Protein AF-A0A4Q3W9B1-F1 (afdb_monomer_lite)

Structure (mmCIF, N/CA/C/O backbone):
data_AF-A0A4Q3W9B1-F1
#
_entry.id   AF-A0A4Q3W9B1-F1
#
loop_
_atom_site.group_PDB
_atom_site.id
_atom_site.type_symbol
_atom_site.label_atom_id
_atom_site.label_alt_id
_atom_site.label_comp_id
_atom_site.label_asym_id
_atom_site.label_entity_id
_atom_site.label_seq_id
_atom_site.pdbx_PDB_ins_code
_atom_site.Cartn_x
_atom_site.Cartn_y
_atom_site.Cartn_z
_atom_site.occupancy
_atom_site.B_iso_or_equiv
_atom_site.auth_seq_id
_atom_site.auth_comp_id
_atom_site.auth_asym_id
_atom_site.auth_atom_id
_atom_site.pdbx_PDB_model_num
ATOM 1 N N . MET A 1 1 ? 48.919 16.869 6.088 1.00 59.50 1 MET A N 1
ATOM 2 C CA . MET A 1 1 ? 47.763 17.751 5.800 1.00 59.50 1 MET A CA 1
ATOM 3 C C . MET A 1 1 ? 47.154 17.537 4.414 1.00 59.50 1 MET A C 1
ATOM 5 O O . MET A 1 1 ? 45.959 17.318 4.330 1.00 59.50 1 MET A O 1
ATOM 9 N N . LYS A 1 2 ? 47.936 17.529 3.324 1.00 59.56 2 LYS A N 1
ATOM 10 C CA . LYS A 1 2 ? 47.398 17.330 1.959 1.00 59.56 2 LYS A CA 1
ATOM 11 C C . LYS A 1 2 ? 46.774 15.938 1.737 1.00 59.56 2 LYS A C 1
ATOM 13 O O . LYS A 1 2 ? 45.741 15.817 1.095 1.00 59.56 2 LYS A O 1
ATOM 18 N N . LYS A 1 3 ? 47.368 14.896 2.336 1.00 64.62 3 LYS A N 1
ATOM 19 C CA . LYS A 1 3 ? 46.911 13.499 2.216 1.00 64.62 3 LYS A CA 1
ATOM 20 C C . LYS A 1 3 ? 45.586 13.230 2.945 1.00 64.62 3 LYS A C 1
ATOM 22 O O . LYS A 1 3 ? 44.749 12.520 2.412 1.00 64.62 3 LYS A O 1
ATOM 27 N N . THR A 1 4 ? 45.372 13.841 4.114 1.00 72.00 4 THR A N 1
ATOM 28 C CA . THR A 1 4 ? 44.099 13.772 4.857 1.00 72.00 4 THR A CA 1
ATOM 29 C C . THR A 1 4 ? 42.987 14.560 4.164 1.00 72.00 4 THR A C 1
ATOM 31 O O . THR A 1 4 ? 41.850 14.108 4.142 1.00 7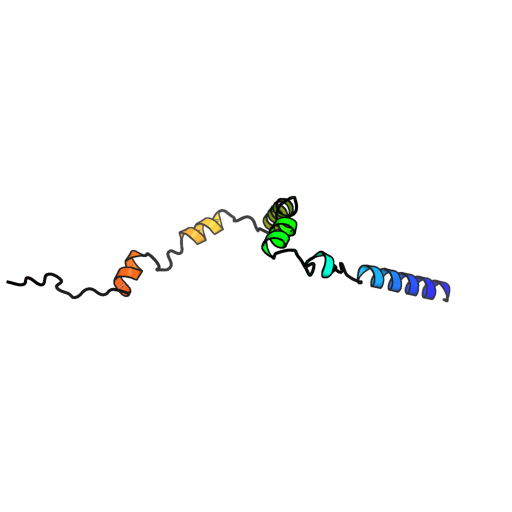2.00 4 THR A O 1
ATOM 34 N N . MET A 1 5 ? 43.319 15.689 3.530 1.00 69.56 5 MET A N 1
ATOM 35 C CA . MET A 1 5 ? 42.372 16.478 2.734 1.00 69.56 5 MET A CA 1
ATOM 36 C C . MET A 1 5 ? 41.922 15.741 1.459 1.00 69.56 5 MET A C 1
ATOM 38 O O . MET A 1 5 ? 40.737 15.736 1.146 1.00 69.56 5 MET A O 1
ATOM 42 N N . LEU A 1 6 ? 42.848 15.057 0.771 1.00 70.88 6 LEU A N 1
ATOM 43 C CA . LEU A 1 6 ? 42.538 14.187 -0.372 1.00 70.88 6 LEU A CA 1
ATOM 44 C C . LEU A 1 6 ? 41.647 13.004 0.027 1.00 70.88 6 LEU A C 1
ATOM 46 O O . LEU A 1 6 ? 40.673 12.729 -0.663 1.00 70.88 6 LEU A O 1
ATOM 50 N N . LEU A 1 7 ? 41.936 12.357 1.161 1.00 75.50 7 LEU A N 1
ATOM 51 C CA . LEU A 1 7 ? 41.136 11.240 1.682 1.00 75.50 7 LEU A CA 1
ATOM 52 C C . LEU A 1 7 ? 39.704 11.663 2.037 1.00 75.50 7 LEU A C 1
ATOM 54 O O . LEU A 1 7 ? 38.752 10.944 1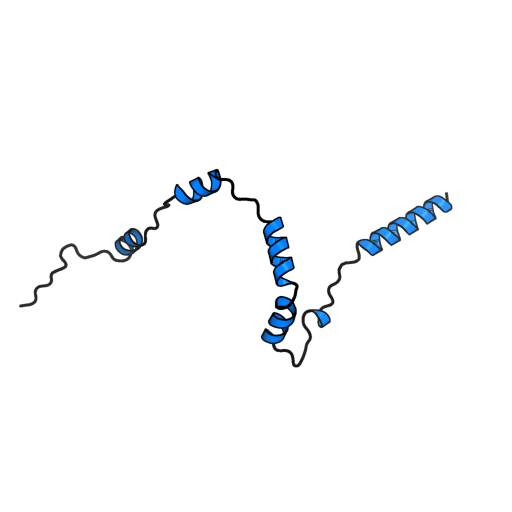.745 1.00 75.50 7 LEU A O 1
ATOM 58 N N . CYS A 1 8 ? 39.546 12.853 2.620 1.00 77.12 8 CYS A N 1
ATOM 59 C CA . CYS A 1 8 ? 38.233 13.403 2.946 1.00 77.12 8 CYS A CA 1
ATOM 60 C C . CYS A 1 8 ? 37.432 13.719 1.672 1.00 77.12 8 CYS A C 1
ATOM 62 O O . CYS A 1 8 ? 36.268 13.345 1.564 1.00 77.12 8 CYS A O 1
ATOM 64 N N . LEU A 1 9 ? 38.078 14.319 0.663 1.00 78.56 9 LEU A N 1
ATOM 65 C CA . LEU A 1 9 ? 37.453 14.628 -0.627 1.00 78.56 9 LEU A CA 1
ATOM 66 C C . LEU A 1 9 ? 36.994 13.360 -1.368 1.00 78.56 9 LEU A C 1
ATOM 68 O O . LEU A 1 9 ? 35.896 13.332 -1.921 1.00 78.56 9 LEU A O 1
ATOM 72 N N . THR A 1 10 ? 37.799 12.291 -1.343 1.00 81.56 10 THR A N 1
ATOM 73 C CA . THR A 1 10 ? 37.403 11.005 -1.937 1.00 81.56 10 THR A CA 1
ATOM 74 C C . THR A 1 10 ? 36.229 10.375 -1.199 1.00 81.56 10 THR A C 1
ATOM 76 O O . THR A 1 10 ? 35.351 9.801 -1.836 1.00 81.56 10 THR A O 1
ATOM 79 N N . TRP A 1 11 ? 36.163 10.522 0.126 1.00 83.06 11 TRP A N 1
ATOM 80 C CA . TRP A 1 11 ? 35.068 9.958 0.913 1.00 83.06 11 TRP A CA 1
ATOM 81 C C . TRP A 1 11 ? 33.751 10.708 0.694 1.00 83.06 11 TRP A C 1
ATOM 83 O O . TRP A 1 11 ? 32.704 10.081 0.565 1.00 83.06 11 TRP A O 1
ATOM 93 N N . ILE A 1 12 ? 33.815 12.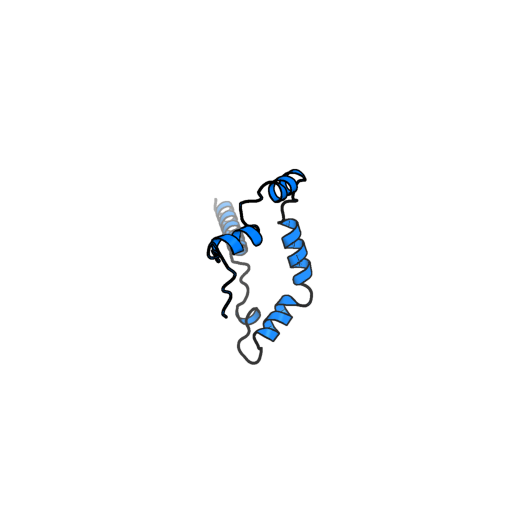036 0.557 1.00 81.81 12 ILE A N 1
ATOM 94 C CA . ILE A 1 12 ? 32.666 12.888 0.221 1.00 81.81 12 ILE A CA 1
ATOM 95 C C . ILE A 1 12 ? 32.140 12.568 -1.187 1.00 81.81 12 ILE A C 1
ATOM 97 O O . ILE A 1 12 ? 30.932 12.481 -1.382 1.00 81.81 12 ILE A O 1
ATOM 101 N N . SER A 1 13 ? 33.030 12.329 -2.155 1.00 79.00 13 SER A N 1
ATOM 102 C CA . SER A 1 13 ? 32.647 11.920 -3.515 1.00 79.00 13 SER A CA 1
ATOM 103 C C . SER A 1 13 ? 31.922 10.567 -3.532 1.00 79.00 13 SER A C 1
ATOM 105 O O . SER A 1 13 ? 30.856 10.437 -4.132 1.00 79.00 13 SER A O 1
ATOM 107 N N . VAL A 1 14 ? 32.444 9.578 -2.798 1.00 80.06 14 VAL A N 1
ATOM 108 C CA . VAL A 1 14 ? 31.805 8.259 -2.658 1.00 80.06 14 VAL A CA 1
ATOM 109 C C . VAL A 1 14 ? 30.446 8.372 -1.958 1.00 80.06 14 VAL A C 1
ATOM 111 O O . VAL A 1 14 ? 29.482 7.756 -2.404 1.00 80.06 14 VAL A O 1
ATOM 114 N N . LEU A 1 15 ? 30.334 9.199 -0.913 1.00 78.38 15 LEU A N 1
ATOM 115 C CA . LEU A 1 15 ? 29.072 9.442 -0.210 1.00 78.38 15 LEU A CA 1
ATOM 116 C C . LEU A 1 15 ? 28.017 10.086 -1.130 1.00 78.38 15 LEU A C 1
ATOM 118 O O . LEU A 1 15 ? 26.875 9.634 -1.158 1.00 78.38 15 LEU A O 1
ATOM 122 N N . CYS A 1 16 ? 28.400 11.088 -1.927 1.00 75.31 16 CYS A N 1
ATOM 123 C CA . CYS A 1 16 ? 27.519 11.693 -2.931 1.00 75.31 16 CYS A CA 1
ATOM 124 C C . CYS A 1 16 ? 27.092 10.697 -4.020 1.00 75.31 16 CYS A C 1
ATOM 126 O O . CYS A 1 16 ? 25.951 10.754 -4.465 1.00 75.31 16 CYS A O 1
ATOM 128 N N . GLY A 1 17 ? 27.968 9.772 -4.426 1.00 73.69 17 GLY A N 1
ATOM 129 C CA . GLY A 1 17 ? 27.644 8.739 -5.414 1.00 73.69 17 GLY A CA 1
ATOM 130 C C . GLY A 1 17 ? 26.587 7.740 -4.934 1.00 73.69 17 GLY A C 1
ATOM 131 O O . GLY A 1 17 ? 25.737 7.334 -5.716 1.00 73.69 17 GLY A O 1
ATOM 132 N N . VAL A 1 18 ? 26.586 7.387 -3.644 1.00 70.44 18 VAL A N 1
ATOM 133 C CA . VAL A 1 18 ? 25.557 6.503 -3.056 1.00 70.44 18 VAL A CA 1
ATOM 134 C C . VAL A 1 18 ? 24.227 7.242 -2.844 1.00 70.44 18 VAL A C 1
ATOM 136 O O . VAL A 1 18 ? 23.162 6.635 -2.914 1.00 70.44 18 VAL A O 1
ATOM 139 N N . LEU A 1 19 ? 24.276 8.559 -2.616 1.00 66.44 19 LEU A N 1
ATOM 140 C CA . LEU A 1 19 ? 23.091 9.420 -2.491 1.00 66.44 19 LEU A CA 1
ATOM 141 C C . LEU A 1 19 ? 22.481 9.810 -3.845 1.00 66.44 19 LEU A C 1
ATOM 143 O O . LEU A 1 19 ? 21.325 10.235 -3.889 1.00 66.44 19 LEU A O 1
ATOM 147 N N . ALA A 1 20 ? 23.219 9.649 -4.946 1.00 61.53 20 ALA A N 1
ATOM 148 C CA . ALA A 1 20 ? 22.726 9.824 -6.306 1.00 61.53 20 ALA A CA 1
ATOM 149 C C . ALA A 1 20 ? 21.840 8.633 -6.722 1.00 61.53 20 ALA A C 1
ATOM 151 O O . ALA A 1 20 ? 22.197 7.860 -7.595 1.00 61.53 20 ALA A O 1
ATOM 152 N N . GLY A 1 21 ? 20.693 8.508 -6.049 1.00 56.47 21 GLY A N 1
ATOM 153 C CA . GLY A 1 21 ? 19.437 7.912 -6.505 1.00 56.47 21 GLY A CA 1
ATOM 154 C C . GLY A 1 21 ? 19.455 6.507 -7.117 1.00 56.47 21 GLY A C 1
ATOM 155 O O . GLY A 1 21 ? 20.027 6.261 -8.173 1.00 56.47 21 GLY A O 1
ATOM 156 N N . CYS A 1 22 ? 18.600 5.629 -6.587 1.00 66.38 22 CYS A N 1
ATOM 157 C CA . CYS A 1 22 ? 17.890 4.660 -7.428 1.00 66.38 22 CYS A CA 1
ATOM 158 C C . CYS A 1 22 ? 16.977 5.441 -8.395 1.00 66.38 22 CYS A C 1
ATOM 160 O O . CYS A 1 22 ? 15.775 5.563 -8.172 1.00 66.38 22 CYS A O 1
ATOM 162 N N . THR A 1 23 ? 17.558 6.076 -9.413 1.00 55.94 23 THR A N 1
ATOM 163 C CA . THR A 1 23 ? 16.818 6.768 -10.466 1.00 55.94 23 THR A CA 1
ATOM 164 C C . THR A 1 23 ? 16.180 5.702 -11.344 1.00 55.94 23 THR A C 1
ATOM 166 O O . THR A 1 23 ? 16.834 5.108 -12.195 1.00 55.94 23 THR A O 1
ATOM 169 N N . THR A 1 24 ? 14.905 5.415 -11.093 1.00 65.88 24 THR A N 1
ATOM 170 C CA . THR A 1 24 ? 14.099 4.625 -12.021 1.00 65.88 24 THR A CA 1
ATOM 171 C C . THR A 1 24 ? 13.934 5.436 -13.303 1.00 65.88 24 THR A C 1
ATOM 173 O O . THR A 1 24 ? 13.460 6.572 -13.268 1.00 65.88 24 THR A O 1
ATOM 176 N N . ASP A 1 25 ? 14.377 4.887 -14.429 1.00 70.25 25 ASP A N 1
ATOM 177 C CA . ASP A 1 25 ? 14.263 5.557 -15.720 1.00 70.25 25 ASP A CA 1
ATOM 178 C C . ASP A 1 25 ? 12.786 5.579 -16.147 1.00 70.25 25 ASP A C 1
ATOM 180 O O . ASP A 1 25 ? 12.108 4.546 -16.160 1.00 70.25 25 ASP A O 1
ATOM 184 N N . LYS A 1 26 ? 12.264 6.772 -16.446 1.00 65.75 26 LYS A N 1
ATOM 185 C CA . LYS A 1 26 ? 10.850 6.975 -16.774 1.00 65.75 26 LYS A CA 1
ATOM 186 C C . LYS A 1 26 ? 10.448 6.212 -18.034 1.00 65.75 26 LYS A C 1
ATOM 188 O O . LYS A 1 26 ? 9.362 5.642 -18.047 1.00 65.75 26 LYS A O 1
ATOM 193 N N . GLU A 1 27 ? 11.312 6.177 -19.043 1.00 67.06 27 GLU A N 1
ATOM 194 C CA . GLU A 1 27 ? 11.024 5.515 -20.319 1.00 67.06 27 GLU A CA 1
ATOM 195 C C . GLU A 1 27 ? 10.988 3.993 -20.153 1.00 67.06 27 GLU A C 1
ATOM 197 O O . GLU A 1 27 ? 10.270 3.301 -20.868 1.00 67.06 27 GLU A O 1
ATOM 202 N N . THR A 1 28 ? 11.712 3.464 -19.159 1.00 70.00 28 THR A N 1
ATOM 203 C CA . THR A 1 28 ? 11.667 2.031 -18.823 1.00 70.00 28 THR A CA 1
ATOM 204 C C . THR A 1 28 ? 10.426 1.639 -18.025 1.00 70.00 28 THR A C 1
ATOM 206 O O . THR A 1 28 ? 9.959 0.511 -18.144 1.00 70.00 28 THR A O 1
ATOM 209 N N . LEU A 1 29 ? 9.883 2.554 -17.213 1.00 70.50 29 LEU A N 1
ATOM 210 C CA . LEU A 1 29 ? 8.716 2.284 -16.368 1.00 70.50 29 LEU A CA 1
ATOM 211 C C . LEU A 1 29 ? 7.396 2.562 -17.103 1.00 70.50 29 LEU A C 1
ATOM 213 O O . LEU A 1 29 ? 6.416 1.849 -16.902 1.00 70.50 29 LEU A O 1
ATOM 217 N N . LEU A 1 30 ? 7.365 3.598 -17.944 1.00 75.31 30 LEU A N 1
ATOM 218 C CA . LEU A 1 30 ? 6.197 4.050 -18.703 1.00 75.31 30 LEU A CA 1
ATOM 219 C C . LEU A 1 30 ? 6.612 4.366 -20.149 1.00 75.31 30 LEU A C 1
ATOM 221 O O . LEU A 1 30 ? 6.688 5.546 -20.506 1.00 75.31 30 LEU A O 1
ATOM 225 N N . PRO A 1 31 ? 6.878 3.341 -20.980 1.00 76.56 31 PRO A N 1
ATOM 226 C CA . PRO A 1 31 ? 7.261 3.560 -22.366 1.00 76.56 31 PRO A CA 1
ATOM 227 C C . PRO A 1 31 ? 6.139 4.276 -23.123 1.00 76.56 31 PRO A C 1
ATOM 229 O O . PRO A 1 31 ? 4.957 3.941 -23.012 1.00 76.56 31 PRO A O 1
ATOM 232 N N . HIS A 1 32 ? 6.511 5.283 -23.904 1.00 73.06 32 HIS A N 1
ATOM 233 C CA . HIS A 1 32 ? 5.596 6.000 -24.782 1.00 73.06 32 HIS A CA 1
ATOM 234 C C . HIS A 1 32 ? 5.455 5.252 -26.124 1.00 73.06 32 HIS A C 1
ATOM 236 O O . HIS A 1 32 ? 6.464 4.918 -26.739 1.00 73.06 32 HIS A O 1
ATOM 242 N N . GLY A 1 33 ? 4.230 4.988 -26.604 1.00 75.38 33 GLY A N 1
ATOM 243 C CA . GLY A 1 33 ? 4.005 4.350 -27.914 1.00 75.38 33 GLY A CA 1
ATOM 244 C C . GLY A 1 33 ? 2.861 3.329 -27.946 1.00 75.38 33 GLY A C 1
ATOM 245 O O . GLY A 1 33 ? 1.789 3.587 -27.408 1.00 75.38 33 GLY A O 1
ATOM 246 N N . GLU A 1 34 ? 3.105 2.182 -28.593 1.00 74.44 34 GLU A N 1
ATOM 247 C CA . GLU A 1 34 ? 2.131 1.114 -28.918 1.00 74.44 34 GLU A CA 1
ATOM 248 C C . GLU A 1 34 ? 1.636 0.297 -27.708 1.00 74.44 34 GLU A C 1
ATOM 250 O O . GLU A 1 34 ? 0.704 -0.501 -27.825 1.00 74.44 34 GLU A O 1
ATOM 255 N N . HIS A 1 35 ? 2.247 0.475 -26.536 1.00 76.69 35 HIS A N 1
ATOM 256 C CA . HIS A 1 35 ? 1.854 -0.251 -25.333 1.00 76.69 35 HIS A CA 1
ATOM 257 C C . HIS A 1 35 ? 0.606 0.376 -24.713 1.00 76.69 35 HIS A C 1
ATOM 259 O O . HIS A 1 35 ? 0.583 1.542 -24.313 1.00 76.69 35 HIS A O 1
ATOM 265 N N . THR A 1 36 ? -0.454 -0.420 -24.600 1.00 84.75 36 THR A N 1
ATOM 266 C CA . THR A 1 36 ? -1.643 -0.008 -23.849 1.00 84.75 36 THR A CA 1
ATOM 267 C C . THR A 1 36 ? -1.343 -0.003 -22.347 1.00 84.75 36 THR A C 1
ATOM 269 O O . THR A 1 36 ? -0.509 -0.765 -21.865 1.00 84.75 36 THR A O 1
ATOM 272 N N . MET A 1 37 ? -2.073 0.794 -21.560 1.00 83.31 37 MET A N 1
ATOM 273 C CA . MET A 1 37 ? -1.916 0.790 -20.093 1.00 83.31 37 MET A CA 1
ATOM 274 C C . MET A 1 37 ? -2.166 -0.589 -19.460 1.00 83.31 37 MET A C 1
ATOM 276 O O . MET A 1 37 ? -1.629 -0.882 -18.395 1.00 83.31 37 MET A O 1
ATOM 280 N N . LEU A 1 38 ? -2.972 -1.437 -20.109 1.00 82.56 38 LEU A N 1
ATOM 281 C CA . LEU A 1 38 ? -3.210 -2.815 -19.681 1.00 82.56 38 LEU A CA 1
ATOM 282 C C . LEU A 1 38 ? -1.974 -3.695 -19.896 1.00 82.56 38 LEU A C 1
ATOM 284 O O . LEU A 1 38 ? -1.672 -4.531 -19.050 1.00 82.56 38 LEU A O 1
ATOM 288 N N . ASP A 1 39 ? -1.260 -3.484 -20.999 1.00 82.12 39 ASP A N 1
ATOM 289 C CA . ASP A 1 39 ? -0.013 -4.179 -21.317 1.00 82.12 39 ASP A CA 1
ATOM 290 C C . ASP A 1 39 ? 1.069 -3.833 -20.285 1.00 82.12 39 ASP A C 1
ATOM 292 O O . ASP A 1 39 ? 1.616 -4.714 -19.631 1.00 82.12 39 ASP A O 1
ATOM 296 N N . ILE A 1 40 ? 1.231 -2.537 -19.991 1.00 80.75 40 ILE A N 1
ATOM 297 C CA . ILE A 1 40 ? 2.144 -2.037 -18.949 1.00 80.75 40 ILE A CA 1
ATOM 298 C C . ILE A 1 40 ? 1.790 -2.614 -17.568 1.00 80.75 40 ILE A C 1
ATOM 300 O O . ILE A 1 40 ? 2.675 -2.997 -16.803 1.00 80.75 40 ILE A O 1
ATOM 304 N N . TRP A 1 41 ? 0.499 -2.688 -17.226 1.00 78.31 41 TRP A N 1
ATOM 305 C CA . TRP A 1 41 ? 0.048 -3.264 -15.954 1.00 78.31 41 TRP A CA 1
ATOM 306 C C . TRP A 1 41 ? 0.371 -4.755 -15.845 1.00 78.31 41 TRP A C 1
ATOM 308 O O . TRP A 1 41 ? 0.818 -5.222 -14.794 1.00 78.31 41 TRP A O 1
ATOM 318 N N . ASN A 1 42 ? 0.148 -5.502 -16.924 1.00 78.31 42 ASN A N 1
ATOM 319 C CA . ASN A 1 42 ? 0.460 -6.919 -16.958 1.00 78.31 42 ASN A CA 1
ATOM 320 C C . ASN A 1 42 ? 1.976 -7.131 -16.921 1.00 78.31 42 ASN A C 1
ATOM 322 O O . ASN A 1 42 ? 2.434 -7.931 -16.118 1.00 78.31 42 ASN A O 1
ATOM 326 N N . ASP A 1 43 ? 2.779 -6.383 -17.665 1.00 75.38 43 ASP A N 1
ATOM 327 C CA . ASP A 1 43 ? 4.235 -6.557 -17.670 1.00 75.38 43 ASP A CA 1
ATOM 328 C C . ASP A 1 43 ? 4.886 -6.174 -16.335 1.00 75.38 43 ASP A C 1
ATOM 330 O O . ASP A 1 43 ? 5.675 -6.941 -15.778 1.00 75.38 43 ASP A O 1
ATOM 334 N N . ALA A 1 44 ? 4.503 -5.035 -15.749 1.00 70.94 44 ALA A N 1
ATOM 335 C CA . ALA A 1 44 ? 5.019 -4.609 -14.447 1.00 70.94 44 ALA A CA 1
ATOM 336 C C . ALA A 1 44 ? 4.485 -5.472 -13.285 1.00 70.94 44 ALA A C 1
ATOM 338 O O . ALA A 1 44 ? 5.126 -5.592 -12.232 1.00 70.94 44 ALA A O 1
ATOM 339 N N . GLY A 1 45 ? 3.293 -6.051 -13.453 1.00 62.28 45 GLY A N 1
ATOM 340 C CA . GLY A 1 45 ? 2.555 -6.729 -12.395 1.00 62.28 45 GLY A CA 1
ATOM 341 C C . GLY A 1 45 ? 2.582 -8.257 -12.424 1.00 62.28 45 GLY A C 1
ATOM 342 O O . GLY A 1 45 ? 2.347 -8.853 -11.378 1.00 62.28 45 GLY A O 1
ATOM 343 N N . SER A 1 46 ? 2.814 -8.931 -13.553 1.00 61.00 46 SER A N 1
ATOM 344 C CA . SER A 1 46 ? 2.299 -10.307 -13.698 1.00 61.00 46 SER A CA 1
ATOM 345 C C . SER A 1 46 ? 3.264 -11.463 -13.435 1.00 61.00 46 SER A C 1
ATOM 347 O O . SER A 1 46 ? 2.762 -12.542 -13.140 1.00 61.00 46 SER A O 1
ATOM 349 N N . GLN A 1 47 ? 4.597 -11.319 -13.479 1.00 56.31 47 GLN A N 1
ATOM 350 C CA . GLN A 1 47 ? 5.451 -12.534 -13.514 1.00 56.31 47 GLN A CA 1
ATOM 351 C C . GLN A 1 47 ? 6.588 -12.659 -12.488 1.00 56.31 47 GLN A C 1
ATOM 353 O O . GLN A 1 47 ? 7.360 -13.609 -12.542 1.00 56.31 47 GLN A O 1
ATOM 358 N N . GLY A 1 48 ? 6.656 -11.801 -11.470 1.00 58.31 48 GLY A N 1
ATOM 359 C CA . GLY A 1 48 ? 7.605 -12.027 -10.362 1.00 58.31 48 GLY A CA 1
ATOM 360 C C . GLY A 1 48 ? 7.565 -10.983 -9.256 1.00 58.31 48 GLY A C 1
ATOM 361 O O . GLY A 1 48 ? 7.838 -11.280 -8.095 1.00 58.31 48 GLY A O 1
ATOM 362 N N . THR A 1 49 ? 7.119 -9.773 -9.585 1.00 62.12 49 THR A N 1
ATOM 363 C CA . THR A 1 49 ? 6.972 -8.677 -8.625 1.00 62.12 49 THR A CA 1
ATOM 364 C C . THR A 1 49 ? 5.800 -8.897 -7.678 1.00 62.12 49 THR A C 1
ATOM 366 O O . THR A 1 49 ? 5.881 -8.492 -6.529 1.00 62.12 49 THR A O 1
ATOM 369 N N . GLN A 1 50 ? 4.721 -9.569 -8.091 1.00 67.00 50 GLN A N 1
ATOM 370 C CA . GLN A 1 50 ? 3.548 -9.741 -7.230 1.00 67.00 50 GLN A CA 1
ATOM 371 C C . GLN A 1 50 ? 3.812 -10.588 -5.987 1.00 67.00 50 GLN A C 1
ATOM 373 O O . GLN A 1 50 ? 3.394 -10.187 -4.906 1.00 67.00 50 GLN A O 1
ATOM 378 N N . GLN A 1 51 ? 4.536 -11.702 -6.103 1.00 69.25 51 GLN A N 1
ATOM 379 C CA . GLN A 1 51 ? 4.905 -12.510 -4.936 1.00 69.25 51 GLN A CA 1
ATOM 380 C C . GLN A 1 51 ? 5.846 -11.735 -4.013 1.00 69.25 51 GLN A C 1
ATOM 382 O O . GLN A 1 51 ? 5.560 -11.601 -2.830 1.00 69.25 51 GLN A O 1
ATOM 387 N N . GLN A 1 52 ? 6.876 -11.096 -4.569 1.00 75.50 52 GLN A N 1
ATOM 388 C CA . GLN A 1 52 ? 7.797 -10.259 -3.800 1.00 75.50 52 GLN A CA 1
ATOM 389 C C . GLN A 1 52 ? 7.090 -9.069 -3.122 1.00 75.50 52 GLN A C 1
ATOM 391 O O . GLN A 1 52 ? 7.412 -8.704 -1.993 1.00 75.50 52 GLN A O 1
ATOM 396 N N . LEU A 1 53 ? 6.093 -8.474 -3.779 1.00 77.50 53 LEU A N 1
ATOM 397 C CA . LEU A 1 53 ? 5.254 -7.419 -3.212 1.00 77.50 53 LEU A CA 1
ATOM 398 C C . LEU A 1 53 ? 4.323 -7.956 -2.123 1.00 77.50 53 LEU A C 1
ATOM 400 O O . LEU A 1 53 ? 4.071 -7.252 -1.147 1.00 77.50 53 LEU A O 1
ATOM 404 N N . LEU A 1 54 ? 3.774 -9.161 -2.281 1.00 81.19 54 LEU A N 1
ATOM 405 C CA . LEU A 1 54 ? 2.980 -9.812 -1.241 1.00 81.19 54 LEU A CA 1
ATOM 406 C C . LEU A 1 54 ? 3.849 -10.127 -0.023 1.00 81.19 54 LEU A C 1
ATOM 408 O O . LEU A 1 54 ? 3.447 -9.784 1.085 1.00 81.19 54 LEU A O 1
ATOM 412 N N . ASP A 1 55 ? 5.050 -10.661 -0.220 1.00 82.25 55 ASP A N 1
ATOM 413 C CA . ASP A 1 55 ? 6.009 -10.943 0.849 1.00 82.25 55 ASP A CA 1
ATOM 414 C C . ASP A 1 55 ? 6.437 -9.657 1.567 1.00 82.25 55 ASP A C 1
ATOM 416 O O . ASP A 1 55 ? 6.390 -9.585 2.795 1.00 82.25 55 ASP A O 1
ATOM 420 N N . ALA A 1 56 ? 6.757 -8.590 0.826 1.00 82.00 56 ALA A N 1
ATOM 421 C CA . ALA A 1 56 ? 7.071 -7.283 1.407 1.00 82.00 56 ALA A CA 1
ATOM 422 C C . ALA A 1 56 ? 5.885 -6.705 2.199 1.00 82.00 56 ALA A C 1
ATOM 424 O O . ALA A 1 56 ? 6.052 -6.181 3.301 1.00 82.00 56 ALA A O 1
ATOM 425 N N . ARG A 1 57 ? 4.656 -6.839 1.681 1.00 82.44 57 ARG A N 1
ATOM 426 C CA . ARG A 1 57 ? 3.440 -6.442 2.410 1.00 82.44 57 ARG A CA 1
ATOM 427 C C . ARG A 1 57 ? 3.234 -7.272 3.672 1.00 82.44 57 ARG A C 1
ATOM 429 O O . ARG A 1 57 ? 2.801 -6.721 4.679 1.00 82.44 57 ARG A O 1
ATOM 436 N N . GLN A 1 58 ? 3.533 -8.568 3.633 1.00 81.50 58 GLN A N 1
ATOM 437 C CA . GLN A 1 58 ? 3.451 -9.437 4.804 1.00 81.50 58 GLN A CA 1
ATOM 438 C C . GLN A 1 58 ? 4.493 -9.061 5.860 1.00 81.50 58 GLN A C 1
ATOM 440 O O . GLN A 1 58 ? 4.147 -9.005 7.035 1.00 81.50 58 GLN A O 1
ATOM 445 N N . GLN A 1 59 ? 5.719 -8.720 5.458 1.00 83.69 59 GLN A N 1
ATOM 446 C CA . GLN A 1 59 ? 6.769 -8.249 6.370 1.00 83.69 59 GLN A CA 1
ATOM 447 C C . GLN A 1 59 ? 6.396 -6.936 7.071 1.00 83.69 59 GLN A C 1
ATOM 449 O O . GLN A 1 59 ? 6.689 -6.758 8.251 1.00 83.69 59 GLN A O 1
ATOM 454 N N . LEU A 1 60 ? 5.732 -6.020 6.361 1.00 81.88 60 LEU A N 1
ATOM 455 C CA . LEU A 1 60 ? 5.264 -4.748 6.922 1.00 81.88 60 LEU A CA 1
ATOM 456 C C . LEU A 1 60 ? 3.987 -4.889 7.761 1.00 81.88 60 LEU A C 1
ATOM 458 O O . LEU A 1 60 ? 3.627 -3.975 8.508 1.00 81.88 60 LEU A O 1
ATOM 462 N N . ARG A 1 61 ? 3.272 -6.012 7.647 1.00 78.81 61 ARG A N 1
ATOM 463 C CA . ARG A 1 61 ? 2.051 -6.245 8.411 1.00 78.81 61 ARG A CA 1
ATOM 464 C C . ARG A 1 61 ? 2.423 -6.599 9.848 1.00 78.81 61 ARG A C 1
ATOM 466 O O . ARG A 1 61 ? 2.954 -7.671 10.119 1.00 78.81 61 ARG A O 1
ATOM 473 N N . ARG A 1 62 ? 2.071 -5.729 10.798 1.00 79.88 62 ARG A N 1
ATOM 474 C CA . ARG A 1 62 ? 2.086 -6.086 12.224 1.00 79.88 62 ARG A CA 1
ATOM 475 C C . ARG A 1 62 ? 1.161 -7.299 12.427 1.00 79.88 62 ARG A C 1
ATOM 477 O O . ARG A 1 62 ? 0.003 -7.223 12.004 1.00 79.88 62 ARG A O 1
ATOM 484 N N . PRO A 1 63 ? 1.622 -8.397 13.053 1.00 73.25 63 PRO A N 1
ATOM 485 C CA . PRO A 1 63 ? 0.746 -9.518 13.356 1.00 73.25 63 PRO A CA 1
ATOM 486 C C . PRO A 1 63 ? -0.372 -9.029 14.277 1.00 73.25 63 PRO A C 1
ATOM 488 O O . PRO A 1 63 ? -0.106 -8.381 15.291 1.00 73.25 63 PRO A O 1
ATOM 491 N N . LEU A 1 64 ? -1.617 -9.311 13.895 1.00 69.31 64 LEU A N 1
ATOM 492 C CA . LEU A 1 64 ? -2.767 -9.048 14.752 1.00 69.31 64 LEU A CA 1
ATOM 493 C C . LEU A 1 64 ? -2.656 -9.973 15.963 1.00 69.31 64 LEU A C 1
ATOM 495 O O . LEU A 1 64 ? -2.568 -11.193 15.811 1.00 69.31 64 LEU A O 1
ATOM 499 N N . VAL A 1 65 ? -2.609 -9.396 17.158 1.00 73.56 65 VAL A N 1
ATOM 500 C CA . VAL A 1 65 ? -2.572 -10.157 18.409 1.00 73.56 65 VAL A CA 1
ATOM 501 C C . VAL A 1 65 ? -4.002 -10.580 18.745 1.00 73.56 65 VAL A C 1
ATOM 503 O O . VAL A 1 65 ? -4.951 -9.903 18.365 1.00 73.56 65 VAL A O 1
ATOM 506 N N . GLN A 1 66 ? -4.187 -11.686 19.474 1.00 64.75 66 GLN A N 1
ATOM 507 C CA . GLN A 1 66 ? -5.509 -12.207 19.868 1.00 64.75 66 GLN A CA 1
ATOM 508 C C . GLN A 1 66 ? -6.455 -11.116 20.430 1.00 64.75 66 GLN A C 1
ATOM 510 O O . GLN A 1 66 ? -7.657 -11.149 20.180 1.00 64.75 66 GLN A O 1
ATOM 515 N N . ALA A 1 67 ? -5.903 -10.122 21.137 1.00 64.88 67 ALA A N 1
ATOM 516 C CA . ALA A 1 67 ? -6.631 -8.973 21.675 1.00 64.88 67 ALA A CA 1
ATOM 517 C C . ALA A 1 67 ? -7.193 -8.017 20.599 1.00 64.88 67 ALA A C 1
ATOM 519 O O . ALA A 1 67 ? -8.257 -7.442 20.800 1.00 64.88 67 ALA A O 1
ATOM 520 N N . ASP A 1 68 ? -6.541 -7.886 19.439 1.00 61.81 68 ASP A N 1
ATOM 521 C CA . ASP A 1 68 ? -7.002 -7.037 18.329 1.00 61.81 68 ASP A CA 1
ATOM 522 C C . ASP A 1 68 ? -8.257 -7.625 17.656 1.00 61.81 68 ASP A C 1
ATOM 524 O O . ASP A 1 68 ? -9.126 -6.891 17.183 1.00 61.81 68 ASP A O 1
ATOM 528 N N . PHE A 1 69 ? -8.401 -8.956 17.663 1.00 61.69 69 PHE A N 1
ATOM 529 C CA . PHE A 1 69 ? -9.621 -9.628 17.201 1.00 61.69 69 PHE A CA 1
ATOM 530 C C . PHE A 1 69 ? -10.797 -9.390 18.150 1.00 61.69 69 PHE A C 1
ATOM 532 O O . PHE A 1 69 ? -11.932 -9.292 17.696 1.00 61.69 69 PHE A O 1
ATOM 539 N N . ALA A 1 70 ? -10.536 -9.263 19.455 1.00 60.44 70 ALA A N 1
ATOM 540 C CA . ALA A 1 70 ? -11.568 -8.931 20.430 1.00 60.44 70 ALA A CA 1
ATOM 541 C C . ALA A 1 70 ? -12.086 -7.498 20.223 1.00 60.44 70 ALA A C 1
ATOM 543 O O . ALA A 1 70 ? -13.294 -7.300 20.231 1.00 60.44 70 ALA A O 1
ATOM 544 N N . VAL A 1 71 ? -11.213 -6.527 19.914 1.00 57.28 71 VAL A N 1
ATOM 545 C CA . VAL A 1 71 ? -11.620 -5.144 19.577 1.00 57.28 71 VAL A CA 1
ATOM 546 C C . VAL A 1 71 ? -12.467 -5.097 18.298 1.00 57.28 71 VAL A C 1
ATOM 548 O O . VAL A 1 71 ? -13.474 -4.396 18.257 1.00 57.28 71 VAL A O 1
ATOM 551 N N . ALA A 1 72 ? -12.125 -5.891 17.277 1.00 57.34 72 ALA A N 1
ATOM 552 C CA . ALA A 1 72 ? -12.931 -6.004 16.057 1.00 57.34 72 ALA A CA 1
ATOM 553 C C . ALA A 1 72 ? -14.305 -6.672 16.284 1.00 57.34 72 ALA A C 1
ATOM 555 O O . ALA A 1 72 ? -15.230 -6.441 15.508 1.00 57.34 72 ALA A O 1
ATOM 556 N N . LEU A 1 73 ? -14.448 -7.493 17.332 1.00 56.94 73 LEU A N 1
ATOM 557 C CA . LEU A 1 73 ? -15.706 -8.149 17.706 1.00 56.94 73 LEU A CA 1
ATOM 558 C C . LEU A 1 73 ? -16.520 -7.367 18.755 1.00 56.94 73 LEU A C 1
ATOM 560 O O . LEU A 1 73 ? -17.722 -7.600 18.865 1.00 56.94 73 LEU A O 1
ATOM 564 N N . GLN A 1 74 ? -15.899 -6.465 19.526 1.00 55.84 74 GLN A N 1
ATOM 565 C CA . GLN A 1 74 ? -16.532 -5.760 20.654 1.00 55.84 74 GLN A CA 1
ATOM 566 C C . GLN A 1 74 ? -16.984 -4.330 20.374 1.00 55.84 74 GLN A C 1
ATOM 568 O O . GLN A 1 74 ? -17.638 -3.752 21.235 1.00 55.84 74 GLN A O 1
ATOM 573 N N . GLU A 1 75 ? -16.753 -3.793 19.179 1.00 57.06 75 GLU A N 1
ATOM 574 C CA . GLU A 1 75 ? -17.382 -2.541 18.752 1.00 57.06 75 GLU A CA 1
ATOM 575 C C . GLU A 1 75 ? -18.448 -2.805 17.676 1.00 57.06 75 GLU A C 1
ATOM 577 O O . GLU A 1 75 ? -18.235 -2.499 16.499 1.00 57.06 75 GLU A O 1
ATOM 582 N N . PRO A 1 76 ? -19.642 -3.329 18.023 1.00 57.31 76 PRO A N 1
ATOM 583 C CA . PRO A 1 76 ? -20.818 -3.126 17.195 1.00 57.31 76 PRO A CA 1
ATOM 584 C C . PRO A 1 76 ? -21.230 -1.655 17.334 1.00 57.31 76 PRO A C 1
ATOM 586 O O . PRO A 1 76 ? -22.238 -1.323 17.959 1.00 57.31 76 PRO A O 1
ATOM 589 N N . TYR A 1 77 ? -20.433 -0.751 16.764 1.00 55.16 77 TYR A N 1
ATOM 590 C CA . TYR A 1 77 ? -20.807 0.645 16.607 1.00 55.16 77 TYR A CA 1
ATOM 591 C C . TYR A 1 77 ? -21.963 0.704 15.603 1.00 55.16 77 TYR A C 1
ATOM 593 O O . TYR A 1 77 ? -21.759 0.795 14.398 1.00 55.16 77 TYR A O 1
ATOM 601 N N . THR A 1 78 ? -23.182 0.522 16.118 1.00 56.53 78 THR A N 1
ATOM 602 C CA . THR A 1 78 ? -24.461 1.093 15.657 1.00 56.53 78 THR A CA 1
ATOM 603 C C . THR A 1 78 ? -24.846 0.990 14.168 1.00 56.53 78 THR A C 1
ATOM 605 O O . THR A 1 78 ? -25.836 1.598 13.766 1.00 56.53 78 THR A O 1
ATOM 608 N N . ARG A 1 79 ? -24.171 0.168 13.357 1.00 62.69 79 ARG A N 1
ATOM 609 C CA . ARG A 1 79 ? -24.496 -0.099 11.945 1.00 62.69 79 ARG A CA 1
ATOM 610 C C . ARG A 1 79 ? -24.862 -1.558 11.723 1.00 62.69 79 ARG A C 1
ATOM 612 O O . ARG A 1 79 ? -24.121 -2.327 11.117 1.00 62.69 79 ARG A O 1
ATOM 619 N N . THR A 1 80 ? -26.022 -1.968 12.214 1.00 76.94 80 THR A N 1
ATOM 620 C CA . THR A 1 80 ? -26.677 -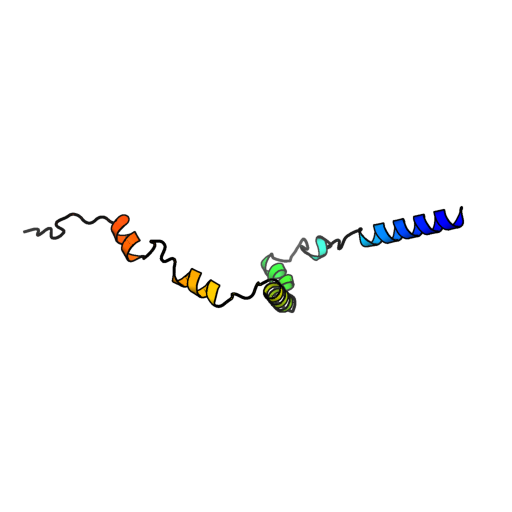3.136 11.620 1.00 76.94 80 THR A CA 1
ATOM 621 C C . THR A 1 80 ? -27.557 -2.646 10.479 1.00 76.94 80 THR A C 1
ATOM 623 O O . THR A 1 80 ? -28.235 -1.626 10.612 1.00 76.94 80 THR A O 1
ATOM 626 N N . ALA A 1 81 ? -27.581 -3.380 9.363 1.00 75.81 81 ALA A N 1
ATOM 627 C CA . ALA A 1 81 ? -28.427 -3.038 8.216 1.00 75.81 81 ALA A CA 1
ATOM 628 C C . ALA A 1 81 ? -29.904 -2.857 8.624 1.00 75.81 81 ALA A C 1
ATOM 630 O O . ALA A 1 81 ? -30.596 -1.996 8.095 1.00 75.81 81 ALA A O 1
ATOM 631 N N . ALA A 1 82 ? -30.377 -3.609 9.624 1.00 79.88 82 ALA A N 1
ATOM 632 C CA . ALA A 1 82 ? -31.723 -3.466 10.177 1.00 79.88 82 ALA A CA 1
ATOM 633 C C . ALA A 1 82 ? -31.978 -2.085 10.814 1.00 79.88 82 ALA A C 1
ATOM 635 O O . ALA A 1 82 ? -33.035 -1.496 10.591 1.00 79.88 82 ALA A O 1
ATOM 636 N N . ASN A 1 83 ? -31.014 -1.555 11.575 1.00 79.25 83 ASN A N 1
ATOM 637 C CA . ASN A 1 83 ? -31.139 -0.248 12.222 1.00 79.25 83 ASN A CA 1
ATOM 638 C C . ASN A 1 83 ? -31.063 0.894 11.194 1.00 79.25 83 ASN A C 1
ATOM 640 O O . ASN A 1 83 ? -31.790 1.880 11.296 1.00 79.25 83 ASN A O 1
ATOM 644 N N . GLU A 1 84 ? -30.233 0.730 10.159 1.00 84.12 84 GLU A N 1
ATOM 645 C CA . GLU A 1 84 ? -30.157 1.675 9.038 1.00 84.12 84 GLU A CA 1
ATOM 646 C C . GLU A 1 84 ? -31.466 1.716 8.244 1.00 84.12 84 GLU A C 1
ATOM 648 O O . GLU A 1 84 ? -31.989 2.798 7.985 1.00 84.12 84 GLU A O 1
ATOM 653 N N . ILE A 1 85 ? -32.052 0.557 7.924 1.00 82.75 85 ILE A N 1
ATOM 654 C CA . ILE A 1 85 ? -33.333 0.480 7.209 1.00 82.75 85 ILE A CA 1
ATOM 655 C C . ILE A 1 85 ? -34.451 1.158 8.012 1.00 82.75 85 ILE A C 1
ATOM 657 O O . ILE A 1 85 ? -35.248 1.894 7.437 1.00 82.75 85 ILE A O 1
ATOM 661 N N . HIS A 1 86 ? -34.515 0.953 9.330 1.00 82.06 86 HIS A N 1
ATOM 662 C CA . HIS A 1 86 ? -35.555 1.569 10.158 1.00 82.06 86 HIS A CA 1
ATOM 663 C C . HIS A 1 86 ?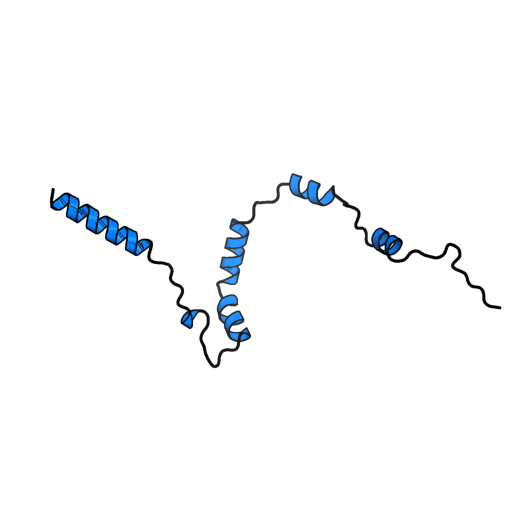 -35.428 3.100 10.237 1.00 82.06 86 HIS A C 1
ATOM 665 O O . HIS A 1 86 ? -36.436 3.800 10.165 1.00 82.06 86 HIS A O 1
ATOM 671 N N . ASN A 1 87 ? -34.199 3.618 10.334 1.00 81.38 87 ASN A N 1
ATOM 672 C CA . ASN A 1 87 ? -33.944 5.059 10.404 1.00 81.38 87 ASN A CA 1
ATOM 673 C C . ASN A 1 87 ? -34.120 5.769 9.053 1.00 81.38 87 ASN A C 1
ATOM 675 O O . ASN A 1 87 ? -34.598 6.900 9.019 1.00 81.38 87 ASN A O 1
ATOM 679 N N . LEU A 1 88 ? -33.733 5.129 7.944 1.00 86.06 88 LEU A N 1
ATOM 680 C CA . LEU A 1 88 ? -33.849 5.710 6.601 1.00 86.06 88 LEU A CA 1
ATOM 681 C C . LEU A 1 88 ? -35.267 5.599 6.029 1.00 86.06 88 LEU A C 1
ATOM 683 O O . LEU A 1 88 ? -35.669 6.444 5.230 1.00 86.06 88 LEU A O 1
ATOM 687 N N . PHE A 1 89 ? -36.027 4.580 6.440 1.00 86.19 89 PHE A N 1
ATOM 688 C CA . PHE A 1 89 ? -37.372 4.305 5.937 1.00 86.19 89 PHE A CA 1
ATOM 689 C C . PHE A 1 89 ? -38.392 4.240 7.086 1.00 86.19 89 PHE A C 1
ATOM 691 O O . PHE A 1 89 ? -38.899 3.155 7.405 1.00 86.19 89 PHE A O 1
ATOM 698 N N . PRO A 1 90 ? -38.722 5.385 7.718 1.00 80.44 90 PRO A N 1
ATOM 699 C CA . PRO A 1 90 ? -39.755 5.429 8.743 1.00 80.44 90 PRO A CA 1
ATOM 700 C C . PRO A 1 90 ? -41.097 4.996 8.141 1.00 80.44 90 PRO A C 1
ATOM 702 O O . PRO A 1 90 ? -41.555 5.537 7.133 1.00 80.44 90 PRO A O 1
ATOM 705 N N . ARG A 1 91 ? -41.734 3.993 8.750 1.00 78.38 91 ARG A N 1
ATOM 706 C CA . ARG A 1 91 ? -43.058 3.517 8.332 1.00 78.38 91 ARG A CA 1
ATOM 707 C C . ARG A 1 91 ? -44.144 4.370 8.980 1.00 78.38 91 ARG A C 1
ATOM 709 O O . ARG A 1 91 ? -44.002 4.797 10.124 1.00 78.38 91 ARG A O 1
ATOM 716 N N . LEU A 1 92 ? -45.245 4.587 8.266 1.00 76.81 92 LEU A N 1
ATOM 717 C CA . LEU A 1 92 ? -46.438 5.202 8.846 1.00 76.81 92 LEU A CA 1
ATOM 718 C C . LEU A 1 92 ? -47.001 4.297 9.963 1.00 76.81 92 LEU A C 1
ATOM 720 O O . LEU A 1 92 ? -46.965 3.073 9.815 1.00 76.81 92 LEU A O 1
ATOM 724 N N . PRO A 1 93 ? -47.557 4.862 11.051 1.00 75.75 93 PRO A N 1
ATOM 725 C CA . PRO A 1 93 ? -48.032 4.099 12.209 1.00 75.75 93 PRO A CA 1
ATOM 726 C C . PRO A 1 93 ? -49.212 3.149 11.934 1.00 75.75 93 PRO A C 1
ATOM 728 O O . PRO A 1 93 ? -49.605 2.416 12.835 1.00 75.75 93 PRO A O 1
ATOM 731 N N . ASN A 1 94 ? -49.771 3.124 10.720 1.00 59.16 94 ASN A N 1
ATOM 732 C CA . ASN A 1 94 ? -50.808 2.171 10.330 1.00 59.16 94 ASN A CA 1
ATOM 733 C C . ASN A 1 94 ? -50.706 1.862 8.817 1.00 59.16 94 ASN A C 1
ATOM 735 O O . ASN A 1 94 ? -51.122 2.698 8.013 1.00 59.16 94 ASN A O 1
ATOM 739 N N . PRO A 1 95 ? -50.083 0.741 8.402 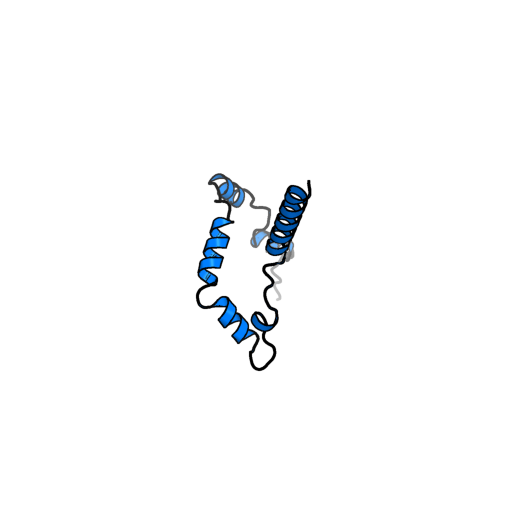1.00 67.69 95 PRO A N 1
ATOM 740 C CA . PRO A 1 95 ? -49.735 0.491 6.999 1.00 67.69 95 PRO A CA 1
ATOM 741 C C . PRO A 1 95 ? -50.846 -0.162 6.159 1.00 67.69 95 PRO A C 1
ATOM 743 O O . PRO A 1 95 ? -50.699 -0.229 4.940 1.00 67.69 95 PRO A O 1
ATOM 746 N N . ASP A 1 96 ? -51.945 -0.619 6.764 1.00 65.12 96 ASP A N 1
ATOM 747 C CA . ASP A 1 96 ? -53.012 -1.300 6.025 1.00 65.12 96 ASP A CA 1
ATOM 748 C C . ASP A 1 96 ? -54.022 -0.284 5.488 1.00 65.12 96 ASP A C 1
ATOM 750 O O . ASP A 1 96 ? -55.031 0.044 6.117 1.00 65.12 96 ASP A O 1
ATOM 754 N N . LEU A 1 97 ? -53.744 0.236 4.294 1.00 64.56 97 LEU A N 1
ATOM 755 C CA . LEU A 1 97 ? -54.724 1.004 3.537 1.00 64.56 97 LEU A CA 1
ATOM 756 C C . LEU A 1 97 ? -55.685 0.018 2.859 1.00 64.56 97 LEU A C 1
ATOM 758 O O . LEU A 1 97 ? -55.451 -0.440 1.744 1.00 64.56 97 LEU A O 1
ATOM 762 N N . VAL A 1 98 ? -56.754 -0.349 3.568 1.00 64.81 98 VAL A N 1
ATOM 763 C CA . VAL A 1 98 ? -57.864 -1.124 2.999 1.00 64.81 98 VAL A CA 1
ATOM 764 C C . VAL A 1 98 ? -58.671 -0.188 2.100 1.00 64.81 98 VAL A C 1
ATOM 766 O O . VAL A 1 98 ? -59.401 0.672 2.591 1.00 64.81 98 VAL A O 1
ATOM 769 N N . LEU A 1 99 ? -58.511 -0.323 0.783 1.00 62.16 99 LEU A N 1
ATOM 770 C CA . LEU A 1 99 ? -59.404 0.309 -0.185 1.00 62.16 99 LEU A CA 1
ATOM 771 C C . LEU A 1 99 ? -60.604 -0.624 -0.399 1.00 62.16 99 LEU A C 1
ATOM 773 O O . LEU A 1 99 ? -60.410 -1.782 -0.771 1.00 62.16 99 LEU A O 1
ATOM 777 N N . TYR A 1 100 ? -61.809 -0.125 -0.123 1.00 63.53 100 TYR A N 1
ATOM 778 C CA . TYR A 1 100 ? -63.067 -0.795 -0.466 1.00 63.53 100 TYR A CA 1
ATOM 779 C C . TYR A 1 100 ? -63.421 -0.574 -1.936 1.00 63.53 100 TYR A C 1
ATOM 781 O O . TYR A 1 100 ? -63.176 0.553 -2.429 1.00 63.53 100 TYR A O 1
#

Secondary structure (DSSP, 8-state):
-HHHHHHHHHHHHHHHHHHS-----HHHHS--SS--HHHHHHHHHSSSHHHHHHHHHHHHSPPPPHHHHHHHHH---S--HHHHHHHHSPPPS-------

Radius of gyration: 30.96 Å; chains: 1; bounding box: 111×30×51 Å

pLDDT: mean 71.56, std 9.05, range [55.16, 86.19]

Sequence (100 aa):
MKKTMLLCLTWISVLCGVLAGCTTDKETLLPHGEHTMLDIWNDAGSQGTQQQLLDARQQLRRPLVQADFAVALQEPYTRTAANEIHNLFPRLPNPDLVLY

Foldseek 3Di:
DVVVVVVVVVVVVVVVVVVPDPPDDPCVLPPPDDQDPVNSCCVVPPDPVPVVVVVVVVVVDDDQDPVNVVVVVPPPPQDDVVSVCCVVPPDDPDNDPDDD